Protein AF-A0A3D1PL34-F1 (afdb_monomer_lite)

Foldseek 3Di:
DDPVLVVLLVLLVVLLVLLVVLVVQAWWKDFDDPVCLVLQCQLCPVVDPDSPQWGMWTQHDDVRHQWIWTDGPPDDIDIDGRDPPSVSVVVVVVVSVVPTDGSNVSSVVSNVVSVVSVVVSVVVVVVVVVVD

Sequence (132 aa):
MKKINCILIIVAVLGIVFAFSLFSKEGIAINVNSKNKDLVSKSLNGEIENTDDVTKIILGQGWHSGELTIYHSLGKTETLYITEGMFNLGELEKYIRENGYNLDNIGFISIGVSSIILIYLLIYMYVNKNKS

Structure (mmCIF, N/CA/C/O backbone):
data_AF-A0A3D1PL34-F1
#
_entry.id   AF-A0A3D1PL34-F1
#
loop_
_atom_site.group_PDB
_atom_site.id
_atom_site.type_symbol
_atom_site.label_atom_id
_atom_site.label_alt_id
_atom_site.label_comp_id
_atom_site.label_asym_id
_atom_site.label_entity_id
_atom_site.label_seq_id
_atom_site.pdbx_PDB_ins_code
_atom_site.Cartn_x
_atom_site.Cartn_y
_atom_site.Cartn_z
_atom_site.occupancy
_atom_site.B_iso_or_equiv
_atom_site.auth_seq_id
_atom_site.auth_comp_id
_atom_site.auth_asym_id
_atom_site.auth_atom_id
_atom_site.pdbx_PDB_model_num
ATOM 1 N N . MET A 1 1 ? -24.370 -3.569 24.434 1.00 68.25 1 MET A N 1
ATOM 2 C CA . MET A 1 1 ? -23.599 -2.694 23.517 1.00 68.25 1 MET A CA 1
ATOM 3 C C . MET A 1 1 ? -24.542 -2.104 22.482 1.00 68.25 1 MET A C 1
ATOM 5 O O . MET A 1 1 ? -25.441 -2.809 22.042 1.00 68.25 1 MET A O 1
ATOM 9 N N . LYS A 1 2 ? -24.384 -0.827 22.111 1.00 79.00 2 LYS A N 1
ATOM 10 C CA . LYS A 1 2 ? -25.174 -0.229 21.020 1.00 79.00 2 LYS A CA 1
ATOM 11 C C . LYS A 1 2 ? -24.733 -0.826 19.676 1.00 79.00 2 LYS A C 1
ATOM 13 O O . LYS A 1 2 ? -23.555 -1.133 19.525 1.00 79.00 2 LYS A O 1
ATOM 18 N N . LYS A 1 3 ? -25.641 -0.931 18.694 1.00 83.44 3 LYS A N 1
ATOM 19 C CA . LYS A 1 3 ? -25.331 -1.439 17.335 1.00 83.44 3 LYS A CA 1
ATOM 20 C C . LYS A 1 3 ? -24.124 -0.728 16.699 1.00 83.44 3 LYS A C 1
ATOM 22 O O . LYS A 1 3 ? -23.293 -1.374 16.076 1.00 83.44 3 LYS A O 1
ATOM 27 N N . ILE A 1 4 ? -23.991 0.578 16.943 1.00 87.12 4 ILE A N 1
ATOM 28 C CA . ILE A 1 4 ? -22.864 1.412 16.491 1.00 87.12 4 ILE A CA 1
ATOM 29 C C . ILE A 1 4 ? -21.513 0.890 17.002 1.00 87.12 4 ILE A C 1
ATOM 31 O O . ILE A 1 4 ? -20.549 0.863 16.247 1.00 87.12 4 ILE A O 1
ATOM 35 N N . ASN A 1 5 ? -21.436 0.408 18.244 1.00 88.12 5 ASN A N 1
ATOM 36 C CA . ASN A 1 5 ? -20.181 -0.088 18.811 1.00 88.12 5 ASN A CA 1
ATOM 37 C C . ASN A 1 5 ? -19.718 -1.371 18.112 1.00 88.12 5 ASN A C 1
ATOM 39 O O . ASN A 1 5 ? -18.528 -1.531 17.874 1.00 88.12 5 ASN A O 1
ATOM 43 N N . CYS A 1 6 ? -20.646 -2.260 17.742 1.00 88.88 6 CYS A N 1
ATOM 44 C CA . CYS A 1 6 ? -20.304 -3.453 16.965 1.00 88.88 6 CYS A CA 1
ATOM 45 C C . CYS A 1 6 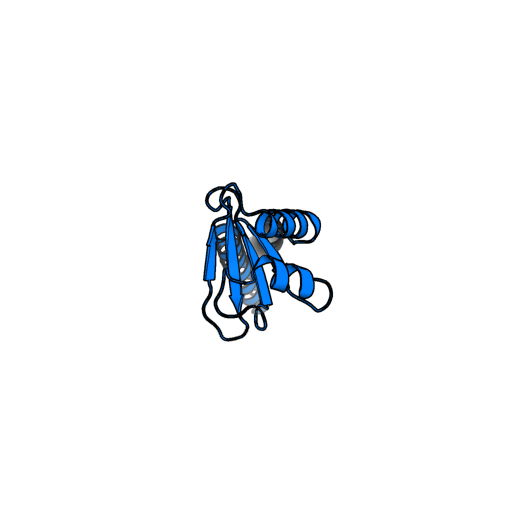? -19.767 -3.085 15.576 1.00 88.88 6 CYS A C 1
ATOM 47 O O . CYS A 1 6 ? -18.793 -3.679 15.127 1.00 88.88 6 CYS A O 1
ATOM 49 N N . ILE A 1 7 ? -20.358 -2.078 14.922 1.00 92.81 7 ILE A N 1
ATOM 50 C CA . ILE A 1 7 ? -19.870 -1.575 13.629 1.00 92.81 7 ILE A CA 1
ATOM 51 C C . ILE A 1 7 ? -18.447 -1.022 13.777 1.00 92.81 7 ILE A C 1
ATOM 53 O O . ILE A 1 7 ? -17.580 -1.357 12.978 1.00 92.81 7 ILE A O 1
ATOM 57 N N . LEU A 1 8 ? -18.181 -0.240 14.827 1.00 93.00 8 LEU A N 1
ATOM 58 C CA . LEU A 1 8 ? -16.846 0.301 15.101 1.00 93.00 8 LEU A CA 1
ATOM 59 C C . LEU A 1 8 ? -15.794 -0.795 15.318 1.00 93.00 8 LEU A C 1
ATOM 61 O O . LEU A 1 8 ? -14.682 -0.665 14.813 1.00 93.00 8 LEU A O 1
ATOM 65 N N . ILE A 1 9 ? -16.142 -1.885 16.011 1.00 93.06 9 ILE A N 1
ATOM 66 C CA . ILE A 1 9 ? -15.245 -3.041 16.175 1.00 93.06 9 ILE A CA 1
ATOM 67 C C . ILE A 1 9 ? -14.907 -3.651 14.813 1.00 93.06 9 ILE A C 1
ATOM 69 O O . ILE A 1 9 ? -13.737 -3.878 14.525 1.00 93.06 9 ILE A O 1
ATOM 73 N N . ILE A 1 10 ? -15.912 -3.884 13.964 1.00 94.31 10 ILE A N 1
ATOM 74 C CA . ILE A 1 10 ? -15.702 -4.455 12.626 1.00 94.31 10 ILE A CA 1
ATOM 75 C C . ILE A 1 10 ? -14.788 -3.547 11.797 1.00 94.31 10 ILE A C 1
ATOM 77 O O . ILE A 1 10 ? -13.829 -4.029 11.199 1.00 94.31 10 ILE A O 1
ATOM 81 N N . VAL A 1 11 ? -15.039 -2.234 11.805 1.00 94.69 11 VAL A N 1
ATOM 82 C CA . VAL A 1 11 ? -14.208 -1.247 11.098 1.00 94.69 11 VAL A CA 1
ATOM 83 C C . VAL A 1 11 ? -12.763 -1.269 11.604 1.00 94.69 11 VAL A C 1
ATOM 85 O O . VAL A 1 11 ? -11.844 -1.279 10.789 1.00 94.69 11 VAL A O 1
ATOM 88 N N . ALA A 1 12 ? -12.546 -1.335 12.921 1.00 94.88 12 ALA A N 1
ATOM 89 C CA . ALA A 1 12 ? -11.202 -1.403 13.496 1.00 94.88 12 ALA A CA 1
ATOM 90 C C . ALA A 1 12 ? -10.466 -2.697 13.109 1.00 94.88 12 ALA A C 1
ATOM 92 O O . ALA A 1 12 ? -9.296 -2.653 12.740 1.00 94.88 12 ALA A O 1
ATOM 93 N N . VAL A 1 13 ? -11.145 -3.849 13.137 1.00 94.88 13 VAL A N 1
ATOM 94 C CA . VAL A 1 13 ? -10.547 -5.132 12.728 1.00 94.88 13 VAL A CA 1
ATOM 95 C C . VAL A 1 13 ? -10.170 -5.109 11.248 1.00 94.88 13 VAL A C 1
ATOM 97 O O . VAL A 1 13 ? -9.053 -5.486 10.899 1.00 94.88 13 VAL A O 1
ATOM 100 N N . LEU A 1 14 ? -11.060 -4.617 10.381 1.00 95.56 14 LEU A N 1
ATOM 101 C CA . LEU A 1 14 ? -10.769 -4.470 8.953 1.00 95.56 14 LEU A CA 1
ATOM 102 C C . LEU A 1 14 ? -9.589 -3.520 8.708 1.00 95.56 14 LEU A C 1
ATOM 104 O O . LEU A 1 14 ? -8.733 -3.827 7.884 1.00 95.56 14 LEU A O 1
ATOM 108 N N . GLY A 1 15 ? -9.509 -2.410 9.447 1.00 94.62 15 GLY A N 1
ATOM 109 C CA . GLY A 1 15 ? -8.394 -1.464 9.365 1.00 94.62 15 GLY A CA 1
ATOM 110 C C . GLY A 1 15 ? -7.049 -2.087 9.743 1.00 94.62 15 GLY A C 1
ATOM 111 O O . GLY A 1 15 ? -6.052 -1.860 9.060 1.00 94.62 15 GLY A O 1
ATOM 112 N N . ILE A 1 16 ? -7.023 -2.928 10.780 1.00 94.69 16 ILE A N 1
ATOM 113 C CA . ILE A 1 16 ? -5.817 -3.655 11.201 1.00 94.69 16 ILE A CA 1
ATOM 114 C C . ILE A 1 16 ? -5.402 -4.688 10.146 1.00 94.69 16 ILE A C 1
ATOM 116 O O . ILE A 1 16 ? -4.234 -4.733 9.765 1.00 94.69 16 ILE A O 1
ATOM 120 N N . VAL A 1 17 ? -6.343 -5.491 9.636 1.00 95.31 17 VAL A N 1
ATOM 121 C CA . VAL A 1 17 ? -6.059 -6.478 8.576 1.00 95.31 17 VAL A CA 1
ATOM 122 C C . VAL A 1 17 ? -5.525 -5.785 7.321 1.00 95.31 17 VAL A C 1
ATOM 124 O O . VAL A 1 17 ? -4.542 -6.233 6.730 1.00 95.31 17 VAL A O 1
ATOM 127 N N . PHE A 1 18 ? -6.128 -4.656 6.944 1.00 92.62 18 PHE A N 1
ATOM 128 C CA . PHE A 1 18 ? -5.662 -3.845 5.827 1.00 92.62 18 PHE A CA 1
ATOM 129 C C . PHE A 1 18 ? -4.240 -3.317 6.055 1.00 92.62 18 PHE A C 1
ATOM 131 O O . PHE A 1 18 ? -3.407 -3.428 5.158 1.00 92.62 18 PHE A O 1
ATOM 138 N N . ALA A 1 19 ? -3.923 -2.825 7.256 1.00 92.62 19 ALA A N 1
ATOM 139 C CA . ALA A 1 19 ? -2.578 -2.363 7.587 1.00 92.62 19 ALA A CA 1
ATOM 140 C C . ALA A 1 19 ? -1.524 -3.468 7.447 1.00 92.62 19 ALA A C 1
ATOM 142 O O . ALA A 1 19 ? -0.490 -3.243 6.824 1.00 92.62 19 ALA A O 1
ATOM 143 N N . PHE A 1 20 ? -1.806 -4.675 7.947 1.00 90.62 20 PHE A N 1
ATOM 144 C CA . PHE A 1 20 ? -0.899 -5.811 7.775 1.00 90.62 20 PHE A CA 1
ATOM 145 C C . PHE A 1 20 ? -0.677 -6.152 6.301 1.00 90.62 20 PHE A C 1
ATOM 147 O O . PHE A 1 20 ? 0.455 -6.409 5.910 1.00 90.62 20 PHE A O 1
ATOM 154 N N . SER A 1 21 ? -1.718 -6.079 5.465 1.00 89.44 21 SER A N 1
ATOM 155 C CA . SER A 1 21 ? -1.564 -6.305 4.022 1.00 89.44 21 SER A CA 1
ATOM 156 C C . SER A 1 21 ? -0.670 -5.266 3.334 1.00 89.44 21 SER A C 1
ATOM 158 O O . SER A 1 21 ? -0.026 -5.585 2.337 1.00 89.44 21 SER A O 1
ATOM 160 N N . LEU A 1 22 ? -0.628 -4.032 3.852 1.00 89.44 22 LEU A N 1
ATOM 161 C CA . LEU A 1 22 ? 0.260 -2.981 3.356 1.00 89.44 22 LEU A CA 1
ATOM 162 C C . LEU A 1 22 ? 1.697 -3.229 3.801 1.00 89.44 22 LEU A C 1
ATOM 164 O O . LEU A 1 22 ? 2.590 -3.180 2.962 1.00 89.44 22 LEU A O 1
ATOM 168 N N . PHE A 1 23 ? 1.894 -3.573 5.075 1.00 87.88 23 PHE A N 1
ATOM 169 C CA . PHE A 1 23 ? 3.211 -3.927 5.595 1.00 87.88 23 PHE A CA 1
ATOM 170 C C . PHE A 1 23 ? 3.798 -5.138 4.894 1.00 87.88 23 PHE A C 1
ATOM 172 O O . PHE A 1 23 ? 4.973 -5.128 4.597 1.00 87.88 23 PHE A O 1
ATOM 179 N N . SER A 1 24 ? 3.006 -6.150 4.533 1.00 84.88 24 SER A N 1
ATOM 180 C CA . SER A 1 24 ? 3.528 -7.292 3.771 1.00 84.88 24 SER A CA 1
ATOM 181 C C . SER A 1 24 ? 4.058 -6.931 2.381 1.00 84.88 24 SER A C 1
ATOM 183 O O . SER A 1 24 ? 4.718 -7.760 1.769 1.00 84.88 24 SER A O 1
ATOM 185 N N . LYS A 1 25 ? 3.742 -5.744 1.848 1.00 85.25 25 LYS A N 1
ATOM 186 C CA . LYS A 1 25 ? 4.287 -5.279 0.567 1.00 85.25 25 LYS A CA 1
ATOM 187 C C . LYS A 1 25 ? 5.584 -4.489 0.713 1.00 85.25 25 LYS A C 1
ATOM 189 O O . LYS A 1 25 ? 6.234 -4.313 -0.308 1.00 85.25 25 LYS A O 1
ATOM 194 N N . GLU A 1 26 ? 5.887 -3.976 1.912 1.00 85.31 26 GLU A N 1
ATOM 195 C CA . GLU A 1 26 ? 7.081 -3.184 2.263 1.00 85.31 26 GLU A CA 1
ATOM 196 C C . GLU A 1 26 ? 7.595 -2.323 1.098 1.00 85.31 26 GLU A C 1
ATOM 198 O O . GLU A 1 26 ? 8.580 -2.669 0.453 1.00 85.31 26 GLU A O 1
ATOM 203 N N . GLY A 1 27 ? 6.920 -1.223 0.750 1.00 92.44 27 GLY A N 1
ATOM 204 C CA . GLY A 1 27 ? 7.302 -0.505 -0.467 1.00 92.44 27 GLY A CA 1
ATOM 205 C C . GLY A 1 27 ? 6.748 0.900 -0.649 1.00 92.44 27 GLY A C 1
ATOM 206 O O . GLY A 1 27 ? 5.826 1.347 0.038 1.00 92.44 27 GLY A O 1
ATOM 207 N N . ILE A 1 28 ? 7.310 1.598 -1.634 1.00 93.56 28 ILE A N 1
ATOM 208 C CA . ILE A 1 28 ? 6.823 2.888 -2.122 1.00 93.56 28 ILE A CA 1
ATOM 209 C C . ILE A 1 28 ? 6.020 2.640 -3.392 1.00 93.56 28 ILE A C 1
ATOM 211 O O . ILE A 1 28 ? 6.536 2.115 -4.376 1.00 93.56 28 ILE A O 1
ATOM 215 N N . ALA A 1 29 ? 4.752 3.034 -3.384 1.00 94.25 29 ALA A N 1
ATOM 216 C CA . ALA A 1 29 ? 3.873 2.871 -4.527 1.00 94.25 29 ALA A CA 1
ATOM 217 C C . ALA A 1 29 ? 3.697 4.181 -5.294 1.00 94.25 29 ALA A C 1
ATOM 219 O O . ALA A 1 29 ? 3.603 5.262 -4.713 1.00 94.25 29 ALA A O 1
ATOM 220 N N . ILE A 1 30 ? 3.573 4.074 -6.612 1.00 95.81 30 ILE A N 1
ATOM 221 C CA . ILE A 1 30 ? 3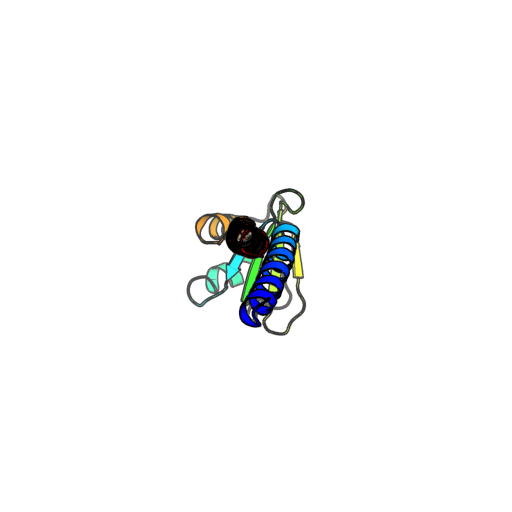.156 5.165 -7.483 1.00 95.81 30 ILE A CA 1
ATOM 222 C C . ILE A 1 30 ? 2.024 4.695 -8.390 1.00 95.81 30 ILE A C 1
ATOM 224 O O . ILE A 1 30 ? 2.039 3.576 -8.902 1.00 95.81 30 ILE A O 1
ATOM 228 N N . ASN A 1 31 ? 1.037 5.561 -8.602 1.00 94.56 31 ASN A N 1
ATOM 229 C CA . ASN A 1 31 ? 0.009 5.325 -9.610 1.00 94.56 31 ASN A CA 1
ATOM 230 C C . ASN A 1 31 ? 0.475 5.907 -10.945 1.00 94.56 31 ASN A C 1
ATOM 232 O O . ASN A 1 31 ? 0.928 7.057 -11.007 1.00 94.56 31 ASN A O 1
ATOM 236 N N . VAL A 1 32 ? 0.330 5.120 -12.004 1.00 92.81 32 VAL A N 1
ATOM 237 C CA . VAL A 1 32 ? 0.652 5.548 -13.361 1.00 92.81 32 VAL A CA 1
ATOM 238 C C . VAL A 1 32 ? -0.496 6.400 -13.887 1.00 92.81 32 VAL A C 1
ATOM 240 O O . VAL A 1 32 ? -1.668 6.040 -13.802 1.00 92.81 32 VAL A O 1
ATOM 243 N N . ASN A 1 33 ? -0.160 7.590 -14.363 1.00 92.56 33 ASN A N 1
ATOM 244 C CA . ASN A 1 33 ? -1.082 8.587 -14.880 1.00 92.56 33 ASN A CA 1
ATOM 245 C C . ASN A 1 33 ? -0.426 9.334 -16.049 1.00 92.56 33 ASN A C 1
ATOM 247 O O . ASN A 1 33 ? 0.741 9.121 -16.363 1.00 92.56 33 ASN A O 1
ATOM 251 N N . SER A 1 34 ? -1.152 10.254 -16.681 1.00 89.69 34 SER A N 1
ATOM 252 C CA . SER A 1 34 ? -0.654 10.982 -17.855 1.00 89.69 34 SER A CA 1
ATOM 253 C C . SER A 1 34 ? 0.660 11.745 -17.639 1.00 89.69 34 SER A C 1
ATOM 255 O O . SER A 1 34 ? 1.366 11.985 -18.609 1.00 89.69 34 SER A O 1
ATOM 257 N N . LYS A 1 35 ? 1.017 12.120 -16.402 1.00 91.94 35 LYS A N 1
ATOM 258 C CA . LYS A 1 35 ? 2.254 12.864 -16.110 1.00 91.94 35 LYS A CA 1
ATOM 259 C C . LYS A 1 35 ? 3.498 11.983 -16.095 1.00 91.94 35 LYS A C 1
ATOM 261 O O . LYS A 1 35 ? 4.577 12.471 -16.404 1.00 91.94 35 LYS A O 1
ATOM 266 N N . ASN A 1 36 ? 3.362 10.726 -15.679 1.00 92.19 36 ASN A N 1
ATOM 267 C CA . ASN A 1 36 ? 4.487 9.801 -15.521 1.00 92.19 36 ASN A CA 1
ATOM 268 C C . ASN A 1 36 ? 4.431 8.615 -16.495 1.00 92.19 36 ASN A C 1
ATOM 270 O O . ASN A 1 36 ? 5.378 7.834 -16.529 1.00 92.19 36 ASN A O 1
ATOM 274 N N . LYS A 1 37 ? 3.369 8.499 -17.308 1.00 91.94 37 LYS A N 1
ATOM 275 C CA . LYS A 1 37 ? 3.195 7.411 -18.278 1.00 91.94 37 LYS A CA 1
ATOM 276 C C . LYS A 1 37 ? 4.378 7.301 -19.239 1.00 91.94 37 LYS A C 1
ATOM 278 O O . LYS A 1 37 ? 4.836 6.188 -19.472 1.00 91.94 37 LYS A O 1
ATOM 283 N N . ASP A 1 38 ? 4.901 8.416 -19.745 1.00 92.69 38 ASP A N 1
ATOM 284 C CA . ASP A 1 38 ? 6.032 8.401 -20.685 1.00 92.69 38 ASP A CA 1
ATOM 285 C C . ASP A 1 38 ? 7.306 7.849 -20.038 1.00 92.69 38 ASP A C 1
ATOM 287 O O . ASP A 1 38 ? 7.978 7.001 -20.625 1.00 92.69 38 ASP A O 1
ATOM 291 N N . LEU A 1 39 ? 7.607 8.277 -18.804 1.00 92.56 39 LEU A N 1
ATOM 292 C CA . LEU A 1 39 ? 8.739 7.760 -18.034 1.00 92.56 39 LEU A CA 1
ATOM 293 C C . LEU A 1 39 ? 8.576 6.260 -17.787 1.00 92.56 39 LEU A C 1
ATOM 295 O O . LEU A 1 39 ? 9.479 5.491 -18.083 1.00 92.56 39 LEU A O 1
ATOM 299 N N . VAL A 1 40 ? 7.409 5.845 -17.292 1.00 91.56 40 VAL A N 1
ATOM 300 C CA . VAL A 1 40 ? 7.100 4.438 -17.012 1.00 91.56 40 VAL A CA 1
ATOM 301 C C . VAL A 1 40 ? 7.233 3.586 -18.271 1.00 91.56 40 VAL A C 1
ATOM 303 O O . VAL A 1 40 ? 7.907 2.562 -18.246 1.00 91.56 40 VAL A O 1
ATOM 306 N N . SER A 1 41 ? 6.639 4.029 -19.379 1.00 91.00 41 SER A N 1
ATOM 307 C CA . SER A 1 41 ? 6.662 3.288 -20.640 1.00 91.00 41 SER A CA 1
ATOM 308 C C . SER A 1 41 ? 8.085 3.167 -21.166 1.00 91.00 41 SER A C 1
ATOM 310 O O . SER A 1 41 ? 8.503 2.079 -21.535 1.00 91.00 41 SER A O 1
ATOM 312 N N . LYS A 1 42 ? 8.871 4.251 -21.133 1.00 91.31 42 LYS A N 1
ATOM 313 C CA . LYS A 1 42 ? 10.281 4.233 -21.540 1.00 91.31 42 LYS A CA 1
ATOM 314 C C . LYS A 1 42 ? 11.126 3.331 -20.639 1.00 91.31 42 LYS A C 1
ATOM 316 O O . LYS A 1 42 ? 11.984 2.614 -21.145 1.00 91.31 42 LYS A O 1
ATOM 321 N N . SER A 1 43 ? 10.897 3.379 -19.328 1.00 89.38 43 SER A N 1
ATOM 322 C CA . SER A 1 43 ? 11.674 2.619 -18.352 1.00 89.38 43 SER A CA 1
ATOM 323 C C . SER A 1 43 ? 11.388 1.122 -18.376 1.00 89.38 43 SER A C 1
ATOM 325 O O . SER A 1 43 ? 12.292 0.345 -18.092 1.00 89.38 43 SER A O 1
ATOM 327 N N . LEU A 1 44 ? 10.161 0.728 -18.723 1.00 89.50 44 LEU A N 1
ATOM 328 C CA . LEU A 1 44 ? 9.717 -0.668 -18.775 1.00 89.50 44 LEU A CA 1
ATOM 329 C C . LEU A 1 44 ? 9.736 -1.261 -20.196 1.00 89.50 44 LEU A C 1
ATOM 331 O O . LEU A 1 44 ? 9.456 -2.445 -20.372 1.00 89.50 44 LEU A O 1
ATOM 335 N N . ASN A 1 45 ? 10.050 -0.460 -21.218 1.00 88.06 45 ASN A N 1
ATOM 336 C CA . ASN A 1 45 ? 10.057 -0.911 -22.607 1.00 88.06 45 ASN A CA 1
ATOM 337 C C . ASN A 1 45 ? 11.097 -2.020 -22.826 1.00 88.06 45 ASN A C 1
ATOM 339 O O . ASN A 1 45 ? 12.293 -1.794 -22.643 1.00 88.06 45 ASN A O 1
ATOM 343 N N . GLY A 1 46 ? 10.637 -3.192 -23.265 1.00 83.06 46 GLY A N 1
ATOM 344 C CA . GLY A 1 46 ? 11.472 -4.380 -23.460 1.00 83.06 46 GLY A CA 1
ATOM 345 C C . GLY A 1 46 ? 11.696 -5.219 -22.198 1.00 83.06 46 GLY A C 1
ATOM 346 O O . GLY A 1 46 ? 12.214 -6.324 -22.319 1.00 83.06 46 GLY A O 1
ATOM 347 N N . GLU A 1 47 ? 11.273 -4.734 -21.026 1.00 84.38 47 GLU A N 1
ATOM 348 C CA . GLU A 1 47 ? 11.347 -5.468 -19.753 1.00 84.38 47 GLU A CA 1
ATOM 349 C C . GLU A 1 47 ? 10.042 -6.210 -19.428 1.00 84.38 47 GLU A C 1
ATOM 351 O O . GLU A 1 47 ? 10.074 -7.249 -18.774 1.00 84.38 47 GLU A O 1
ATOM 356 N N . ILE A 1 48 ? 8.899 -5.696 -19.898 1.00 84.94 48 ILE A N 1
ATOM 357 C CA . ILE A 1 48 ? 7.572 -6.307 -19.718 1.00 84.94 48 ILE A CA 1
ATOM 358 C C . ILE A 1 48 ? 6.834 -6.469 -21.044 1.00 84.94 48 ILE A C 1
ATOM 360 O O . ILE A 1 48 ? 7.144 -5.798 -22.032 1.00 84.94 48 ILE A O 1
ATOM 364 N N . GLU A 1 49 ? 5.824 -7.339 -21.054 1.00 79.62 49 GLU A N 1
ATOM 365 C CA . GLU A 1 49 ? 5.054 -7.662 -22.262 1.00 79.62 49 GLU A CA 1
ATOM 366 C C . GLU A 1 49 ? 4.208 -6.474 -22.750 1.00 79.62 49 GLU A C 1
ATOM 368 O O . GLU A 1 49 ? 4.086 -6.252 -23.956 1.00 79.62 49 GLU A O 1
ATOM 373 N N . ASN A 1 50 ? 3.645 -5.683 -21.827 1.00 82.81 50 ASN A N 1
ATOM 374 C CA . ASN A 1 50 ? 2.797 -4.543 -22.167 1.00 82.81 50 ASN A CA 1
ATOM 375 C C . ASN A 1 50 ? 2.975 -3.362 -21.205 1.00 82.81 50 ASN A C 1
ATOM 377 O O . ASN A 1 50 ? 2.640 -3.442 -20.031 1.00 82.81 50 ASN A O 1
ATOM 381 N N . THR A 1 51 ? 3.437 -2.217 -21.701 1.00 84.06 51 THR A N 1
ATOM 382 C CA . THR A 1 51 ? 3.587 -1.007 -20.877 1.00 84.06 51 THR A CA 1
ATOM 383 C C . THR A 1 51 ? 2.336 -0.129 -20.830 1.00 84.06 51 THR A C 1
ATOM 385 O O . THR A 1 51 ? 2.246 0.769 -19.992 1.00 84.06 51 THR A O 1
ATOM 388 N N . ASP A 1 52 ? 1.372 -0.337 -21.729 1.00 83.75 52 ASP A N 1
ATOM 389 C CA . ASP A 1 52 ? 0.263 0.600 -21.932 1.00 83.75 52 ASP A CA 1
ATOM 390 C C . ASP A 1 52 ? -0.834 0.522 -20.874 1.00 83.75 52 ASP A C 1
ATOM 392 O O . ASP A 1 52 ? -1.509 1.526 -20.617 1.00 83.75 52 ASP A O 1
ATOM 396 N N . ASP A 1 53 ? -1.013 -0.648 -20.266 1.00 88.88 53 ASP A N 1
ATOM 397 C CA . ASP A 1 53 ? -2.050 -0.927 -19.275 1.00 88.88 53 ASP A CA 1
ATOM 398 C C . ASP A 1 53 ? -1.516 -0.969 -17.837 1.00 88.88 53 ASP A C 1
ATOM 400 O O . ASP A 1 53 ? -2.245 -1.359 -16.917 1.00 88.88 53 ASP A O 1
ATOM 404 N N . VAL A 1 54 ? -0.276 -0.517 -17.623 1.00 91.44 54 VAL A N 1
ATOM 405 C CA . VAL A 1 54 ? 0.300 -0.357 -16.288 1.00 91.44 54 VAL A CA 1
ATOM 406 C C . VAL A 1 54 ? -0.468 0.723 -15.529 1.00 91.44 54 VAL A C 1
ATOM 408 O O . VAL A 1 54 ? -0.595 1.866 -15.962 1.00 91.44 54 VAL A O 1
ATOM 411 N N . THR A 1 55 ? -0.964 0.361 -14.350 1.00 93.56 55 THR A N 1
ATOM 412 C CA . THR A 1 55 ? -1.768 1.236 -13.481 1.00 93.56 55 THR A CA 1
ATOM 413 C C . THR A 1 55 ? -1.028 1.658 -12.224 1.00 93.56 55 THR A C 1
ATOM 415 O O . THR A 1 55 ? -1.256 2.750 -11.697 1.00 93.56 55 THR A O 1
ATOM 418 N N . LYS A 1 56 ? -0.142 0.803 -11.715 1.00 94.19 56 LYS A N 1
ATOM 419 C CA . LYS A 1 56 ? 0.566 1.031 -10.458 1.00 94.19 56 LYS A CA 1
ATOM 420 C C . LYS A 1 56 ? 1.886 0.287 -10.450 1.00 94.19 56 LYS A C 1
ATOM 422 O O . LYS A 1 56 ? 1.966 -0.838 -10.931 1.00 94.19 56 LYS A O 1
ATOM 427 N N . ILE A 1 57 ? 2.887 0.907 -9.844 1.00 94.12 57 ILE A N 1
ATOM 428 C CA . ILE A 1 57 ? 4.202 0.311 -9.624 1.00 94.12 57 ILE A CA 1
ATOM 429 C C . ILE A 1 57 ? 4.519 0.423 -8.138 1.00 94.12 57 ILE A C 1
ATOM 431 O O . ILE A 1 57 ? 4.262 1.462 -7.528 1.00 94.12 57 ILE A O 1
ATOM 435 N N . ILE A 1 58 ? 5.039 -0.650 -7.552 1.00 94.12 58 ILE A N 1
ATOM 436 C CA . ILE A 1 58 ? 5.523 -0.685 -6.173 1.00 94.12 58 ILE A CA 1
ATOM 437 C C . ILE A 1 58 ? 7.014 -0.979 -6.215 1.00 94.12 58 ILE A C 1
ATOM 439 O O . ILE A 1 58 ? 7.419 -2.029 -6.704 1.00 94.12 58 ILE A O 1
ATOM 443 N N . LEU A 1 59 ? 7.805 -0.049 -5.693 1.00 94.06 59 LEU A N 1
ATOM 444 C CA . LEU A 1 59 ? 9.211 -0.259 -5.399 1.00 94.06 59 LEU A CA 1
ATOM 445 C C . LEU A 1 59 ? 9.329 -0.873 -4.006 1.00 94.06 59 LEU A C 1
ATOM 447 O O . LEU A 1 59 ? 8.997 -0.216 -3.016 1.00 94.06 59 LEU A O 1
ATOM 451 N N . GLY A 1 60 ? 9.794 -2.113 -3.943 1.00 92.06 60 GLY A N 1
ATOM 452 C CA . GLY A 1 60 ? 10.051 -2.823 -2.703 1.00 92.06 60 GLY A CA 1
ATOM 453 C C . GLY A 1 60 ? 11.195 -2.196 -1.903 1.00 92.06 60 GLY A C 1
ATOM 454 O O . GLY A 1 60 ? 12.151 -1.627 -2.439 1.00 92.06 60 GLY A O 1
ATOM 455 N N . GLN A 1 61 ? 11.066 -2.277 -0.588 1.00 87.81 61 GLN A N 1
ATOM 456 C CA . GLN A 1 61 ? 12.005 -1.824 0.429 1.00 87.81 61 GLN A CA 1
ATOM 457 C C . GLN A 1 61 ? 12.278 -2.972 1.406 1.00 87.81 61 GLN A C 1
ATOM 459 O O . GLN A 1 61 ? 11.609 -4.001 1.368 1.00 87.81 61 GLN A O 1
ATOM 464 N N . GLY A 1 62 ? 13.281 -2.812 2.274 1.00 85.00 62 GLY A N 1
ATOM 465 C CA . GLY A 1 62 ? 13.584 -3.812 3.300 1.00 85.00 62 GLY A CA 1
ATOM 466 C C . GLY A 1 62 ? 13.913 -5.174 2.688 1.00 85.00 62 GLY A C 1
ATOM 467 O O . GLY A 1 62 ? 14.883 -5.292 1.935 1.00 85.00 62 GLY A O 1
ATOM 468 N N . TRP A 1 63 ? 13.095 -6.183 2.997 1.00 82.75 63 TRP A N 1
ATOM 469 C CA . TRP A 1 63 ? 13.268 -7.548 2.489 1.00 82.75 63 TRP A CA 1
ATOM 470 C C . TRP A 1 63 ? 12.984 -7.679 0.986 1.00 82.75 63 TRP A C 1
ATOM 472 O O . TRP A 1 63 ? 13.505 -8.594 0.355 1.00 82.75 63 TRP A O 1
ATOM 482 N N . HIS A 1 64 ? 12.229 -6.738 0.415 1.00 86.12 64 HIS A N 1
ATOM 483 C CA . HIS A 1 64 ? 11.886 -6.659 -1.009 1.00 86.12 64 HIS A CA 1
ATOM 484 C C . HIS A 1 64 ? 12.719 -5.606 -1.762 1.00 86.12 64 HIS A C 1
ATOM 486 O O . HIS A 1 64 ? 12.338 -5.136 -2.834 1.00 86.12 64 HIS A O 1
ATOM 492 N N . SER A 1 65 ? 13.849 -5.170 -1.195 1.00 85.06 65 SER A N 1
ATOM 493 C CA . SER A 1 65 ? 14.672 -4.120 -1.800 1.00 85.06 65 SER A CA 1
ATOM 494 C C . SER A 1 65 ? 15.148 -4.501 -3.204 1.00 85.06 65 SER A C 1
ATOM 496 O O . SER A 1 65 ? 15.778 -5.537 -3.398 1.00 85.06 65 SER A O 1
ATOM 498 N N . GLY A 1 66 ? 14.908 -3.610 -4.168 1.00 84.38 66 GLY A N 1
ATOM 499 C CA . GLY A 1 66 ? 15.261 -3.818 -5.576 1.00 84.38 66 GLY A CA 1
ATOM 500 C C . GLY A 1 66 ? 14.170 -4.510 -6.397 1.00 84.38 66 GLY A C 1
ATOM 501 O O . GLY A 1 66 ? 14.328 -4.634 -7.608 1.00 84.38 66 GLY A O 1
ATOM 502 N N . GLU A 1 67 ? 13.055 -4.914 -5.782 1.00 91.75 67 GLU A N 1
ATOM 503 C CA . GLU A 1 67 ? 11.893 -5.441 -6.499 1.00 91.75 67 GLU A CA 1
ATOM 504 C C . GLU A 1 67 ? 11.004 -4.301 -7.012 1.00 91.75 67 GLU A C 1
ATOM 506 O O . GLU A 1 67 ? 10.606 -3.404 -6.269 1.00 91.75 67 GLU A O 1
ATOM 511 N N . LEU A 1 68 ? 10.644 -4.348 -8.291 1.00 92.44 68 LEU A N 1
ATOM 512 C CA . LEU A 1 68 ? 9.628 -3.506 -8.912 1.00 92.44 68 LEU A CA 1
ATOM 513 C C . LEU A 1 68 ? 8.425 -4.379 -9.249 1.00 92.44 68 LEU A C 1
ATOM 515 O O . LEU A 1 68 ? 8.451 -5.149 -10.203 1.00 92.44 68 LEU A O 1
ATOM 519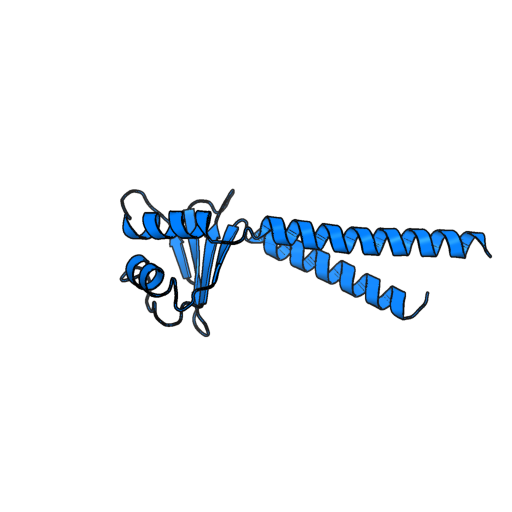 N N . THR A 1 69 ? 7.357 -4.250 -8.469 1.00 92.75 69 THR A N 1
ATOM 520 C CA . THR A 1 69 ? 6.094 -4.947 -8.732 1.00 92.75 69 THR A CA 1
ATOM 521 C C . THR A 1 69 ? 5.169 -4.061 -9.558 1.00 92.75 69 THR A C 1
ATOM 523 O O . THR A 1 69 ? 4.775 -2.977 -9.120 1.00 92.75 69 THR A O 1
ATOM 526 N N . ILE A 1 70 ? 4.782 -4.535 -10.733 1.00 93.44 70 ILE A N 1
ATOM 527 C CA . ILE A 1 70 ? 4.031 -3.815 -11.757 1.00 93.44 70 ILE A CA 1
ATOM 528 C C . ILE A 1 70 ? 2.622 -4.400 -11.830 1.00 93.44 70 ILE A C 1
ATOM 530 O O . ILE A 1 70 ? 2.426 -5.606 -11.967 1.00 93.44 70 ILE A O 1
ATOM 534 N N . TYR A 1 71 ? 1.623 -3.532 -11.704 1.00 92.12 71 TYR A N 1
ATOM 535 C CA . TYR A 1 71 ? 0.212 -3.897 -11.723 1.00 92.12 71 TYR A CA 1
ATOM 536 C C . TYR A 1 71 ? -0.451 -3.360 -12.982 1.00 92.12 71 TYR A C 1
ATOM 538 O O . TYR A 1 71 ? -0.435 -2.153 -13.243 1.00 92.12 71 TYR A O 1
ATOM 546 N N . HIS A 1 72 ? -1.129 -4.249 -13.692 1.00 91.88 72 HIS A N 1
ATOM 547 C CA . HIS A 1 72 ? -1.855 -3.948 -14.916 1.00 91.88 72 HIS A CA 1
ATOM 548 C C . HIS A 1 72 ? -3.355 -3.835 -14.635 1.00 91.88 72 HIS A C 1
ATOM 550 O O . HIS A 1 72 ? -3.857 -4.404 -13.664 1.00 91.88 72 HIS A O 1
ATOM 556 N N . SER A 1 73 ? -4.091 -3.099 -15.470 1.00 85.25 73 SER A N 1
ATOM 557 C CA . SER A 1 73 ? -5.523 -2.849 -15.238 1.00 85.25 73 SER A CA 1
ATOM 558 C C . SER A 1 73 ? -6.366 -4.130 -15.242 1.00 85.25 73 SER A C 1
ATOM 560 O O . SER A 1 73 ? -7.349 -4.208 -14.508 1.00 85.25 73 SER A O 1
ATOM 562 N N . LEU A 1 74 ? -6.009 -5.104 -16.085 1.00 81.00 74 LEU A N 1
ATOM 563 C CA . LEU A 1 74 ? -6.657 -6.420 -16.212 1.00 81.00 74 LEU A CA 1
ATOM 564 C C . LEU A 1 74 ? -5.641 -7.537 -16.528 1.00 81.00 74 LEU A C 1
ATOM 566 O O . LEU A 1 74 ? -6.025 -8.642 -16.910 1.00 81.00 74 LEU A O 1
ATOM 570 N N . GLY A 1 75 ? -4.349 -7.234 -16.403 1.00 78.56 75 GLY A N 1
ATOM 571 C CA . GLY A 1 75 ? -3.250 -8.147 -16.693 1.00 78.56 75 GLY A CA 1
ATOM 572 C C . GLY A 1 75 ? -2.734 -8.865 -15.449 1.00 78.56 75 GLY A C 1
ATOM 573 O O . GLY A 1 75 ? -3.240 -8.695 -14.336 1.00 78.56 75 GLY A O 1
ATOM 574 N N . LYS A 1 76 ? -1.701 -9.684 -15.647 1.00 84.38 76 LYS A N 1
ATOM 575 C CA . LYS A 1 76 ? -0.973 -10.305 -14.540 1.00 84.38 76 LYS A CA 1
ATOM 576 C C . LYS A 1 76 ? -0.106 -9.260 -13.846 1.00 84.38 76 LYS A C 1
ATOM 578 O O . LYS A 1 76 ? 0.310 -8.282 -14.451 1.00 84.38 76 LYS A O 1
ATOM 583 N N . THR A 1 77 ? 0.148 -9.477 -12.563 1.00 89.25 77 THR A N 1
ATOM 584 C CA . THR A 1 77 ? 1.181 -8.727 -11.853 1.00 89.25 77 THR A CA 1
ATOM 585 C C . THR A 1 77 ? 2.542 -9.258 -12.283 1.00 89.25 77 THR A C 1
ATOM 587 O O . THR A 1 77 ? 2.755 -10.472 -12.255 1.00 89.25 77 THR A O 1
ATOM 590 N N . GLU A 1 78 ? 3.448 -8.360 -12.645 1.00 89.75 78 GLU A N 1
ATOM 591 C CA . GLU A 1 78 ? 4.820 -8.689 -13.030 1.00 89.75 78 GLU A CA 1
ATOM 592 C C . GLU A 1 78 ? 5.795 -8.148 -11.981 1.00 89.75 78 GLU A C 1
ATOM 594 O O . GLU A 1 78 ? 5.566 -7.084 -11.408 1.00 89.75 78 GLU A O 1
ATOM 599 N N . THR A 1 79 ? 6.874 -8.881 -11.707 1.00 89.88 79 THR A N 1
ATOM 600 C CA . THR A 1 79 ? 7.923 -8.449 -10.776 1.00 89.88 79 THR A CA 1
ATOM 601 C C . THR A 1 79 ? 9.249 -8.409 -11.514 1.00 89.88 79 THR A C 1
ATOM 603 O O . THR A 1 79 ? 9.699 -9.429 -12.034 1.00 89.88 79 THR A O 1
ATOM 606 N N . LEU A 1 80 ? 9.873 -7.236 -11.537 1.00 89.25 80 LEU A N 1
ATOM 607 C CA . LEU A 1 80 ? 11.209 -7.021 -12.079 1.00 89.25 80 LEU A CA 1
ATOM 608 C C . LEU A 1 80 ? 12.208 -6.796 -10.948 1.00 89.25 80 LEU A C 1
ATOM 610 O O . LEU A 1 80 ? 11.864 -6.239 -9.908 1.00 89.25 80 LEU A O 1
ATOM 614 N N . TYR A 1 81 ? 13.459 -7.180 -11.178 1.00 85.75 81 TYR A N 1
ATOM 615 C CA . TYR A 1 81 ? 14.558 -6.943 -10.248 1.00 85.75 81 TYR A CA 1
ATOM 616 C C . TYR A 1 81 ? 15.493 -5.885 -10.824 1.00 85.75 81 TYR A C 1
ATOM 618 O O . TYR A 1 81 ? 16.013 -6.043 -11.928 1.00 85.75 81 TYR A O 1
ATOM 626 N N . ILE A 1 82 ? 15.725 -4.810 -10.073 1.00 81.31 82 ILE A N 1
ATOM 627 C CA . ILE A 1 82 ? 16.697 -3.783 -10.442 1.00 81.31 82 ILE A CA 1
ATOM 628 C C . ILE A 1 82 ? 18.093 -4.372 -10.235 1.00 81.31 82 ILE A C 1
ATOM 630 O O . ILE A 1 82 ? 18.540 -4.561 -9.104 1.00 81.31 82 ILE A O 1
ATOM 634 N N . THR A 1 83 ? 18.782 -4.666 -11.335 1.00 75.81 83 THR A N 1
ATOM 635 C CA . THR A 1 83 ? 20.181 -5.113 -11.325 1.00 75.81 83 THR A CA 1
ATOM 636 C C . THR A 1 83 ? 21.128 -3.989 -11.755 1.00 75.81 83 THR A C 1
ATOM 638 O O . THR A 1 83 ? 20.740 -3.048 -12.457 1.00 75.81 83 THR A O 1
ATOM 641 N N . GLU A 1 84 ? 22.386 -4.059 -11.313 1.00 63.53 84 GLU A N 1
ATOM 642 C CA . GLU A 1 84 ? 23.419 -3.089 -11.688 1.00 63.53 84 GLU A CA 1
ATOM 643 C C . GLU A 1 84 ? 23.605 -3.054 -13.218 1.00 63.53 84 GLU A C 1
ATOM 645 O O . GLU A 1 84 ? 23.881 -4.073 -13.846 1.00 63.53 84 GLU A O 1
ATOM 650 N N . GLY A 1 85 ? 23.446 -1.869 -13.823 1.00 64.75 85 GLY A N 1
ATOM 651 C CA . GLY A 1 85 ? 23.551 -1.655 -15.275 1.00 64.75 85 GLY A CA 1
ATOM 652 C C . GLY A 1 85 ? 22.241 -1.266 -15.973 1.00 64.75 85 GLY A C 1
ATOM 653 O O . GLY A 1 85 ? 22.281 -0.764 -17.097 1.00 64.75 85 GLY A O 1
ATOM 654 N N . MET A 1 86 ? 21.086 -1.397 -15.309 1.00 76.62 86 MET A N 1
ATOM 655 C CA . MET A 1 86 ? 19.775 -1.025 -15.867 1.00 76.62 86 MET A CA 1
ATOM 656 C C . MET A 1 86 ? 19.460 0.461 -15.636 1.00 76.62 86 MET A C 1
ATOM 658 O O . MET A 1 86 ? 18.653 0.831 -14.783 1.00 76.62 86 MET A O 1
ATOM 662 N N . PHE A 1 87 ? 20.105 1.337 -16.414 1.00 74.62 87 PHE A N 1
ATOM 663 C CA . PHE A 1 87 ? 19.999 2.799 -16.263 1.00 74.62 87 PHE A CA 1
ATOM 664 C C . PHE A 1 87 ? 18.546 3.316 -16.270 1.00 74.62 87 PHE A C 1
ATOM 666 O O . PHE A 1 87 ? 18.174 4.153 -15.450 1.00 74.62 87 PHE A O 1
ATOM 673 N N . ASN A 1 88 ? 17.707 2.767 -17.153 1.00 82.06 88 ASN A N 1
ATOM 674 C CA . ASN A 1 88 ? 16.303 3.158 -17.303 1.00 82.06 88 ASN A CA 1
ATOM 675 C C . ASN A 1 88 ? 15.438 2.810 -16.075 1.00 82.06 88 ASN A C 1
ATOM 677 O O . ASN A 1 88 ? 14.550 3.585 -15.711 1.00 82.06 88 ASN A O 1
ATOM 681 N N . LEU A 1 89 ? 15.703 1.672 -15.422 1.00 83.50 89 LEU A N 1
ATOM 682 C CA . LEU A 1 89 ? 15.023 1.288 -14.180 1.00 83.50 89 LEU A CA 1
ATOM 683 C C . LEU A 1 89 ? 15.513 2.121 -12.993 1.00 83.50 89 LEU A C 1
ATOM 685 O O . LEU A 1 89 ? 14.717 2.444 -12.118 1.00 83.50 89 LEU A O 1
ATOM 689 N N . GLY A 1 90 ? 16.782 2.542 -12.995 1.00 86.00 90 GLY A N 1
ATOM 690 C CA . GLY A 1 90 ? 17.315 3.461 -11.986 1.00 86.00 90 GLY A CA 1
ATOM 691 C C . GLY A 1 90 ? 16.651 4.846 -12.016 1.00 86.00 90 GLY A C 1
ATOM 692 O O . GLY A 1 90 ? 16.364 5.420 -10.964 1.00 86.00 90 GLY A O 1
ATOM 693 N N . GLU A 1 91 ? 16.347 5.379 -13.206 1.00 89.50 91 GLU A N 1
ATOM 694 C CA . GLU A 1 91 ? 15.591 6.638 -13.343 1.00 89.50 91 GLU A CA 1
ATOM 695 C C . GLU A 1 91 ? 14.165 6.498 -12.780 1.00 89.50 91 GLU A C 1
ATOM 697 O O . GLU A 1 91 ? 13.696 7.363 -12.033 1.00 89.50 91 GLU A O 1
ATOM 702 N N . LEU A 1 92 ? 13.506 5.369 -13.067 1.00 90.81 92 LEU A N 1
ATOM 703 C CA . LEU A 1 92 ? 12.182 5.046 -12.535 1.00 90.81 92 LEU A CA 1
ATOM 704 C C . LEU A 1 92 ? 12.204 4.872 -11.011 1.00 90.81 92 LEU A C 1
ATOM 706 O O . LEU A 1 92 ? 11.340 5.412 -10.323 1.00 90.81 92 LEU A O 1
ATOM 710 N N . GLU A 1 93 ? 13.203 4.173 -10.471 1.00 91.25 93 GLU A N 1
ATOM 711 C CA . GLU A 1 93 ? 13.387 3.992 -9.031 1.00 91.25 93 GLU A CA 1
ATOM 712 C C . GLU A 1 93 ? 13.489 5.341 -8.316 1.00 91.25 93 GLU A C 1
ATOM 714 O O . GLU A 1 93 ? 12.766 5.601 -7.346 1.00 91.25 93 GLU A O 1
ATOM 719 N N . LYS A 1 94 ? 14.355 6.227 -8.822 1.00 91.69 94 LYS A N 1
ATOM 720 C CA . LYS A 1 94 ? 14.533 7.570 -8.271 1.00 91.69 94 LYS A CA 1
ATOM 721 C C . LYS A 1 94 ? 13.219 8.348 -8.293 1.00 91.69 94 LYS A C 1
ATOM 723 O O . LYS A 1 94 ? 12.833 8.929 -7.279 1.00 91.69 94 LYS A O 1
ATOM 728 N N . TYR A 1 95 ? 12.501 8.304 -9.412 1.00 93.06 95 TYR A N 1
ATOM 729 C CA . TYR A 1 95 ? 11.218 8.984 -9.543 1.00 93.06 95 TYR A CA 1
ATOM 730 C C . TYR A 1 95 ? 10.169 8.463 -8.549 1.00 93.06 95 TYR A C 1
ATOM 732 O O . TYR A 1 95 ? 9.453 9.267 -7.943 1.00 93.06 95 TYR A O 1
ATOM 740 N N . ILE A 1 96 ? 10.095 7.142 -8.337 1.00 92.81 96 ILE A N 1
ATOM 741 C CA . ILE A 1 96 ? 9.188 6.521 -7.358 1.00 92.81 96 ILE A CA 1
ATOM 742 C C . ILE A 1 96 ? 9.549 6.954 -5.937 1.00 92.81 96 ILE A C 1
ATOM 744 O O . ILE A 1 96 ? 8.653 7.305 -5.174 1.00 92.81 96 ILE A O 1
ATOM 748 N N . ARG A 1 97 ? 10.835 6.986 -5.573 1.00 92.31 97 ARG A N 1
ATOM 749 C CA . ARG A 1 97 ? 11.268 7.447 -4.242 1.00 92.31 97 ARG A CA 1
ATOM 750 C C . ARG A 1 97 ? 10.897 8.908 -3.975 1.00 92.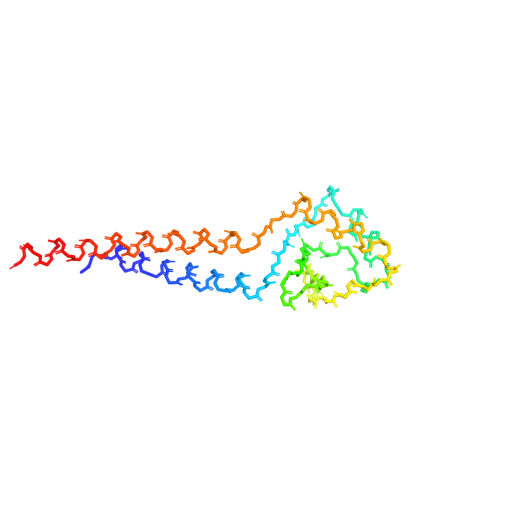31 97 ARG A C 1
ATOM 752 O O . ARG A 1 97 ? 10.573 9.244 -2.840 1.00 92.31 97 ARG A O 1
ATOM 759 N N . GLU A 1 98 ? 10.942 9.761 -4.997 1.00 93.38 98 GLU A N 1
ATOM 760 C CA . GLU A 1 98 ? 10.646 11.195 -4.876 1.00 93.38 98 GLU A CA 1
ATOM 761 C C . GLU A 1 98 ? 9.141 11.514 -4.894 1.00 93.38 98 GLU A C 1
ATOM 763 O O . GLU A 1 98 ? 8.705 12.432 -4.202 1.00 93.38 98 GLU A O 1
ATOM 768 N N . ASN A 1 99 ? 8.343 10.779 -5.678 1.00 94.25 99 ASN A N 1
ATOM 769 C CA . ASN A 1 99 ? 6.938 11.124 -5.954 1.00 94.25 99 ASN A CA 1
ATOM 770 C C . ASN A 1 99 ? 5.922 10.079 -5.471 1.00 94.25 99 ASN A C 1
ATOM 772 O O . ASN A 1 99 ? 4.713 10.318 -5.520 1.00 94.25 99 ASN A O 1
ATOM 776 N N . GLY A 1 100 ? 6.386 8.901 -5.064 1.00 92.62 100 GLY A N 1
ATOM 777 C CA . GLY A 1 100 ? 5.542 7.821 -4.580 1.00 92.62 100 GLY A CA 1
ATOM 778 C C . GLY A 1 100 ? 5.111 8.008 -3.128 1.00 92.62 100 GLY A C 1
ATOM 779 O O . GLY A 1 100 ? 5.634 8.835 -2.382 1.00 92.62 100 GLY A O 1
ATOM 780 N N . TYR A 1 101 ? 4.133 7.211 -2.713 1.00 93.00 101 TYR A N 1
ATOM 781 C CA . TYR A 1 101 ? 3.644 7.171 -1.342 1.00 93.00 101 TYR A CA 1
ATOM 782 C C . TYR A 1 101 ? 4.110 5.890 -0.651 1.00 93.00 101 TYR A C 1
ATOM 784 O O . TYR A 1 101 ? 4.001 4.788 -1.191 1.00 93.00 101 TYR A O 1
ATOM 792 N N . ASN A 1 102 ? 4.634 6.040 0.563 1.00 93.25 102 ASN A N 1
ATOM 793 C CA . ASN A 1 102 ? 5.101 4.920 1.370 1.00 93.25 102 ASN A CA 1
ATOM 794 C C . ASN A 1 102 ? 3.894 4.130 1.918 1.00 93.25 102 ASN A C 1
ATOM 796 O O . ASN A 1 102 ? 3.027 4.696 2.593 1.00 93.25 102 ASN A O 1
ATOM 800 N N . LEU A 1 103 ? 3.833 2.832 1.605 1.00 91.69 103 LEU A N 1
ATOM 801 C CA . LEU A 1 103 ? 2.740 1.948 2.014 1.00 91.69 103 LEU A CA 1
ATOM 802 C C . LEU A 1 103 ? 2.729 1.698 3.523 1.00 91.69 103 LEU A C 1
ATOM 804 O O . LEU A 1 103 ? 1.648 1.645 4.113 1.00 91.69 103 LEU A O 1
ATOM 808 N N . ASP A 1 104 ? 3.897 1.638 4.157 1.00 89.06 104 ASP A N 1
ATOM 809 C CA . ASP A 1 104 ? 4.016 1.453 5.601 1.00 89.06 104 ASP A CA 1
ATOM 810 C C . ASP A 1 104 ? 3.451 2.658 6.344 1.00 89.06 104 ASP A C 1
ATOM 812 O O . ASP A 1 104 ? 2.692 2.496 7.295 1.00 89.06 104 ASP A O 1
ATOM 816 N N . ASN A 1 105 ? 3.699 3.881 5.867 1.00 91.62 105 ASN A N 1
ATOM 817 C CA . ASN A 1 105 ? 3.082 5.075 6.455 1.00 91.62 105 ASN A CA 1
ATOM 818 C C . ASN A 1 105 ? 1.545 4.998 6.433 1.00 91.62 105 ASN A C 1
ATOM 820 O O . ASN A 1 105 ? 0.892 5.353 7.416 1.00 91.62 105 ASN A O 1
ATOM 824 N N . ILE A 1 106 ? 0.954 4.491 5.347 1.00 91.50 106 ILE A N 1
ATOM 825 C CA . ILE A 1 106 ? -0.500 4.277 5.254 1.00 91.50 106 ILE A CA 1
ATOM 826 C C . ILE A 1 106 ? -0.951 3.167 6.218 1.00 91.50 106 ILE A C 1
ATOM 828 O O . ILE A 1 106 ? -1.995 3.297 6.871 1.00 91.50 106 ILE A O 1
ATOM 832 N N . GLY A 1 107 ? -0.162 2.098 6.349 1.00 92.00 107 GLY A N 1
ATOM 833 C CA . GLY A 1 107 ? -0.382 1.031 7.325 1.00 92.00 107 GLY A CA 1
ATOM 834 C C . GLY A 1 107 ? -0.383 1.555 8.763 1.00 92.00 107 GLY A C 1
ATOM 835 O O . GLY A 1 107 ? -1.334 1.313 9.510 1.00 92.00 107 GLY A O 1
ATOM 836 N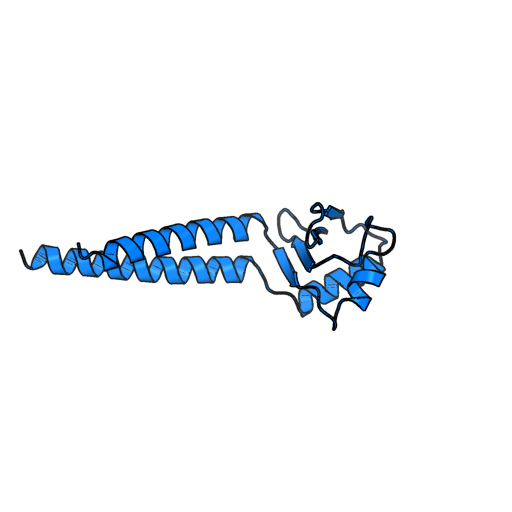 N . PHE A 1 108 ? 0.607 2.368 9.135 1.00 93.12 108 PHE A N 1
ATOM 837 C CA . PHE A 1 108 ? 0.697 2.996 10.454 1.00 93.12 108 PHE A CA 1
ATOM 838 C C . PHE A 1 108 ? -0.492 3.908 10.752 1.00 93.12 108 PHE A C 1
ATOM 840 O O . PHE A 1 108 ? -1.050 3.836 11.847 1.00 93.12 108 PHE A O 1
ATOM 847 N N . ILE A 1 109 ? -0.937 4.719 9.785 1.00 94.12 109 ILE A N 1
ATOM 848 C CA . ILE A 1 109 ? -2.146 5.545 9.940 1.00 94.12 109 ILE A CA 1
ATOM 849 C C . ILE A 1 109 ? -3.369 4.656 10.201 1.00 94.12 109 ILE A C 1
ATOM 851 O O . ILE A 1 109 ? -4.151 4.928 11.115 1.00 94.12 109 ILE A O 1
ATOM 855 N N . SER A 1 110 ? -3.510 3.566 9.444 1.00 93.00 110 SER A N 1
ATOM 856 C CA . SER A 1 110 ? -4.623 2.619 9.589 1.00 93.00 110 SER A CA 1
ATOM 857 C C . SER A 1 110 ? -4.635 1.952 10.973 1.00 93.00 110 SER A C 1
ATOM 859 O O . SER A 1 110 ? -5.694 1.838 11.600 1.00 93.00 110 SER A O 1
ATOM 861 N N . ILE A 1 111 ? -3.462 1.592 11.507 1.00 94.81 111 ILE A N 1
ATOM 862 C CA . ILE A 1 111 ? -3.310 1.084 12.882 1.00 94.81 111 ILE A CA 1
ATOM 863 C C . ILE A 1 111 ? -3.639 2.157 13.914 1.00 94.81 111 ILE A C 1
ATOM 865 O O . ILE A 1 111 ? -4.348 1.870 14.881 1.00 94.81 111 ILE A O 1
ATOM 869 N N . GLY A 1 112 ? -3.159 3.386 13.720 1.00 95.06 112 GLY A N 1
ATOM 870 C CA . GLY A 1 112 ? -3.410 4.501 14.630 1.00 95.06 112 GLY A CA 1
ATOM 871 C C . GLY A 1 112 ? -4.905 4.776 14.792 1.00 95.06 112 GLY A C 1
ATOM 872 O O . GLY A 1 112 ? -5.416 4.790 15.913 1.00 95.06 112 GLY A O 1
ATOM 873 N N . VAL A 1 113 ? -5.631 4.896 13.677 1.00 95.00 113 VAL A N 1
ATOM 874 C CA . VAL A 1 113 ? -7.092 5.094 13.680 1.00 95.00 113 VAL A CA 1
ATOM 875 C C . VAL A 1 113 ? -7.805 3.923 14.357 1.00 95.00 113 VAL A C 1
ATOM 877 O O . VAL A 1 113 ? -8.659 4.134 15.221 1.00 95.00 113 VAL A O 1
ATOM 880 N N . SER A 1 114 ? -7.425 2.687 14.024 1.00 95.00 114 SER A N 1
ATOM 881 C CA . SER A 1 114 ? -8.031 1.487 14.616 1.00 95.00 114 SER A CA 1
ATOM 882 C C . SER A 1 114 ? -7.802 1.420 16.130 1.00 95.00 114 SER A C 1
ATOM 884 O O . SER A 1 114 ? -8.718 1.100 16.887 1.00 95.00 114 SER A O 1
ATOM 886 N N . SER A 1 115 ? -6.609 1.801 16.590 1.00 94.94 115 SER A N 1
ATOM 887 C CA . SER A 1 115 ? -6.251 1.841 18.012 1.00 94.94 115 SER A CA 1
ATOM 888 C C . SER A 1 115 ? -7.078 2.874 18.777 1.00 94.94 115 SER A C 1
ATOM 890 O O . SER A 1 115 ? -7.589 2.573 19.854 1.00 94.94 115 SER A O 1
ATOM 892 N N . ILE A 1 116 ? -7.289 4.066 18.206 1.00 96.19 116 ILE A N 1
ATOM 893 C CA . ILE A 1 116 ? -8.139 5.110 18.804 1.00 96.19 116 ILE A CA 1
ATOM 894 C C . ILE A 1 116 ? -9.581 4.610 18.970 1.00 96.19 116 ILE A C 1
ATOM 896 O O . ILE A 1 116 ? -10.182 4.802 20.031 1.00 96.19 116 ILE A O 1
ATOM 900 N N . ILE A 1 117 ? -10.128 3.926 17.957 1.00 94.75 117 ILE A N 1
ATOM 901 C CA . ILE A 1 117 ? -11.477 3.342 18.020 1.00 94.75 117 ILE A C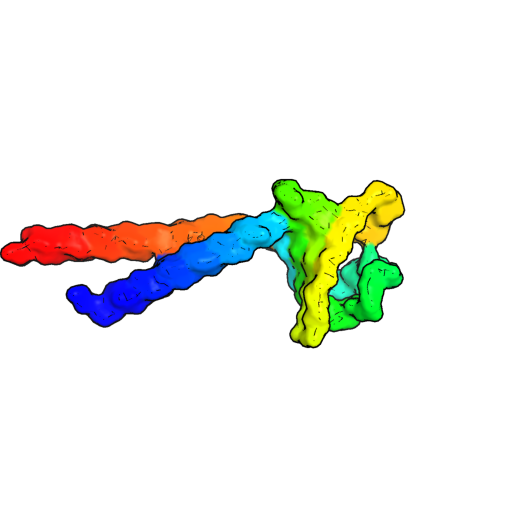A 1
ATOM 902 C C . ILE A 1 117 ? -11.570 2.313 19.154 1.00 94.75 117 ILE A C 1
ATOM 904 O O . ILE A 1 117 ? -12.519 2.343 19.942 1.00 94.75 117 ILE A O 1
ATOM 908 N N . LEU A 1 118 ? -10.582 1.423 19.271 1.00 94.25 118 LEU A N 1
ATOM 909 C CA . LEU A 1 118 ? -10.552 0.407 20.324 1.00 94.25 118 LEU A CA 1
ATOM 910 C C . LEU A 1 118 ? -10.442 1.032 21.722 1.00 94.25 118 LEU A C 1
ATOM 912 O O . LEU A 1 118 ? -11.185 0.636 22.620 1.00 94.25 118 LEU A O 1
ATOM 916 N N . ILE A 1 119 ? -9.595 2.051 21.901 1.00 95.38 119 ILE A N 1
ATOM 917 C CA . ILE A 1 119 ? -9.473 2.788 23.170 1.00 95.38 119 ILE A CA 1
ATOM 918 C C . ILE A 1 119 ? -10.812 3.432 23.553 1.00 95.38 119 ILE A C 1
ATOM 920 O O . ILE A 1 119 ? -11.262 3.285 24.691 1.00 95.38 119 ILE A O 1
ATOM 924 N N . TYR A 1 120 ? -11.491 4.090 22.607 1.00 93.62 120 TYR A N 1
ATOM 925 C CA . TYR A 1 120 ? -12.817 4.671 22.842 1.00 93.62 120 TYR A CA 1
ATOM 926 C C . TYR A 1 120 ? -13.828 3.619 23.324 1.00 93.62 120 TYR A C 1
ATOM 928 O O . TYR A 1 120 ? -14.557 3.843 24.296 1.00 93.62 120 TYR A O 1
ATOM 936 N N . LEU A 1 121 ? -13.854 2.450 22.678 1.00 91.81 121 LEU A N 1
ATOM 937 C CA . LEU A 1 121 ? -14.758 1.358 23.037 1.00 91.81 121 LEU A CA 1
ATOM 938 C C . LEU A 1 121 ? -14.453 0.777 24.425 1.00 91.81 121 LEU A C 1
ATOM 940 O O . LEU A 1 121 ? -15.390 0.492 25.177 1.00 91.81 121 LEU A O 1
ATOM 944 N N . LEU A 1 122 ? -13.172 0.654 24.787 1.00 91.44 122 LEU A N 1
ATOM 945 C CA . LEU A 1 122 ? -12.742 0.210 26.115 1.00 91.44 122 LEU A CA 1
ATOM 946 C C . LEU A 1 122 ? -13.202 1.182 27.209 1.00 91.44 122 LEU A C 1
ATOM 948 O O . LEU A 1 122 ? -13.803 0.751 28.196 1.00 91.44 122 LEU A O 1
ATOM 952 N N . ILE A 1 123 ? -12.997 2.489 27.012 1.00 91.19 123 ILE A N 1
ATOM 953 C CA . ILE A 1 123 ? -13.450 3.525 27.953 1.00 91.19 123 ILE A CA 1
ATOM 954 C C . ILE A 1 123 ? -14.976 3.489 28.088 1.00 91.19 123 ILE A C 1
ATOM 956 O O . ILE A 1 123 ? -15.500 3.505 29.204 1.00 91.19 123 ILE A O 1
ATOM 960 N N . TYR A 1 124 ? -15.700 3.387 26.968 1.00 88.81 124 TYR A N 1
ATOM 961 C CA . TYR A 1 124 ? -17.159 3.288 26.977 1.00 88.81 124 TYR A CA 1
ATOM 962 C C . TYR A 1 124 ? -17.641 2.077 27.785 1.00 88.81 124 TYR A C 1
ATOM 964 O O . TYR A 1 124 ? -18.535 2.213 28.621 1.00 88.81 124 TYR A O 1
ATOM 972 N N . MET A 1 125 ? -17.043 0.900 27.570 1.00 86.50 125 MET A N 1
ATOM 973 C CA . MET A 1 125 ? -17.371 -0.304 28.336 1.00 86.50 125 MET A CA 1
ATOM 974 C C . MET A 1 125 ? -17.097 -0.127 29.830 1.00 86.50 125 MET A C 1
ATOM 976 O O . MET A 1 125 ? -17.943 -0.498 30.643 1.00 86.50 125 MET A O 1
ATOM 980 N N . TYR A 1 126 ? -15.955 0.460 30.191 1.00 86.88 126 TYR A N 1
ATOM 981 C CA . TYR A 1 126 ? -15.570 0.682 31.583 1.00 86.88 126 TYR A CA 1
ATOM 982 C C . TYR A 1 126 ? -16.542 1.617 32.316 1.00 86.88 126 TYR A C 1
ATOM 984 O O . TYR A 1 126 ? -17.073 1.262 33.369 1.00 86.88 126 TYR A O 1
ATOM 992 N N . VAL A 1 127 ? -16.856 2.777 31.727 1.00 87.06 127 VAL A N 1
ATOM 993 C CA . VAL A 1 127 ? -17.806 3.742 32.309 1.00 87.06 127 VAL A CA 1
ATOM 994 C C . VAL A 1 127 ? -19.195 3.128 32.470 1.00 87.06 127 VAL A C 1
ATOM 996 O O . VAL A 1 127 ? -19.863 3.372 33.472 1.00 87.06 127 VAL A O 1
ATOM 999 N N . ASN A 1 128 ? -19.644 2.330 31.500 1.00 81.62 128 ASN A N 1
ATOM 1000 C CA . ASN A 1 128 ? -20.972 1.725 31.555 1.00 81.62 128 ASN A CA 1
ATOM 1001 C C . ASN A 1 128 ? -21.049 0.566 32.563 1.00 81.62 128 ASN A C 1
ATOM 1003 O O . ASN A 1 128 ? -22.118 0.322 33.113 1.00 81.62 128 ASN A O 1
ATOM 1007 N N . LYS A 1 129 ? -19.928 -0.119 32.831 1.00 76.25 129 LYS A N 1
ATOM 1008 C CA . LYS A 1 129 ? -19.827 -1.156 33.868 1.00 76.25 129 LYS A CA 1
ATOM 1009 C C . LYS A 1 129 ? -19.871 -0.565 35.281 1.00 76.25 129 LYS A C 1
ATOM 1011 O O . LYS A 1 129 ? -20.503 -1.154 36.140 1.00 76.25 129 LYS A O 1
ATOM 1016 N N . ASN A 1 130 ? -19.274 0.608 35.499 1.00 67.50 130 ASN A N 1
ATOM 1017 C CA . ASN A 1 130 ? -19.272 1.296 36.801 1.00 67.50 130 ASN A CA 1
ATOM 1018 C C . ASN A 1 130 ? -20.570 2.069 37.115 1.00 67.50 130 ASN A C 1
ATOM 1020 O O . ASN A 1 130 ? -20.664 2.711 38.157 1.00 67.50 130 ASN A O 1
ATOM 1024 N N . LYS A 1 131 ? -21.548 2.062 36.201 1.00 63.06 131 LYS A N 1
ATOM 1025 C CA . LYS A 1 131 ? -22.883 2.655 36.396 1.00 63.06 131 LYS A CA 1
ATOM 1026 C C . LYS A 1 131 ? -23.969 1.619 36.716 1.00 63.06 131 LYS A C 1
ATOM 1028 O O . LYS A 1 131 ? -25.114 2.018 36.914 1.00 63.06 131 LYS A O 1
ATOM 1033 N N . SER A 1 132 ? -23.624 0.331 36.709 1.00 50.25 132 SER A N 1
ATOM 1034 C CA . SER A 1 132 ? -24.494 -0.789 37.088 1.00 50.25 132 SER A CA 1
ATOM 1035 C C . SER A 1 132 ? -24.095 -1.329 38.450 1.00 50.25 132 SER A C 1
ATOM 1037 O O . SER A 1 132 ? -24.979 -1.980 39.043 1.00 50.25 132 SER A O 1
#

Secondary structure (DSSP, 8-state):
--HHHHHHHHHHHHHHHHHHHHHTT-EEEEE--TTTHHHHHHHHBTTBS-STTEEEEEEE-GGGTTEEEEEESSS--EEEE--TT-HHHHHHHHHHHHHSEEHHHHHHHHHHHHHHHHHHHHHHHHHHHTT-

pLDDT: mean 88.53, std 7.46, range [50.25, 96.19]

Radius of gyration: 20.4 Å; chains: 1; bounding box: 49×23×60 Å